Protein 5YWJ (pdb70)

Radius of gyration: 14.64 Å; Cα contacts (8 Å, |Δi|>4): 111; chains: 1; bounding box: 34×24×47 Å

Organism: Staphylococcus aureus (strain NCTC 8325 / PS 47) (NCBI:txid93061)

B-factor: mean 51.59, std 14.11, range [24.92, 104.72]

InterPro domains:
  IPR010166 Transcriptional regulator SarA/Rot domain [TIGR01889] (8-118)
  IPR036388 Winged helix-like DNA-binding do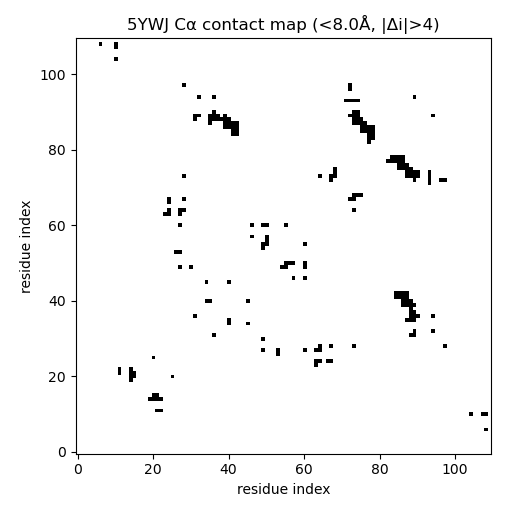main superfamily [G3DSA:1.10.10.10] (1-119)
  IPR036390 Winged helix DNA-binding domain superfamily [SSF46785] (3-117)
  IPR055166 Transcriptional regulator SarA/SarZ/Rot-like, helix-turn-helix domain [PF22381] (19-109)

Nearest PDB structures (foldseek):
  5ywj-assembly1_A  TM=1.009E+00  e=8.174E-19  Staphylococcus aureus subsp. aureus NCTC 8325
  5hs5-assembly1_B  TM=9.740E-01  e=1.804E-16  Staphylococcus aureus subsp. aureus USA300
  8xzu-assembly1_A  TM=6.936E-01  e=3.305E-03  Escherichia coli O127:H6 str. E2348/69
  3bpx-assembly1_A  TM=6.991E-01  e=3.998E-03  unclassified
  5yhy-assembly1_A  TM=7.107E-01  e=6.644E-03  Lactococcus lactis subsp. lactis Il1403

Foldseek 3Di:
DVVVVVLQVVLQVVCCVVQVAGVLLLVLLVLLCVPAAPHWAKPVVSLVVCCVVVVDDSVVSVVSQVVCCVSVLKHKDADPVDRPIIIIHADPVNVVVNVVVVVVSVVSRD

Secondary structure (DSSP, 8-state):
-HHHHHHHHHHHHHHHHHHS--HHHHHHHHHHHHHSSSS-EEHHHHHHHHHHHHT--HHHHHHHHHHHHHTTSSEEEE-SS-TT-EEEE--HHHHHHHHHHHHHHHHHH-

Structure (mmCIF, N/CA/C/O backbone):
data_5YWJ
#
_entry.id   5YWJ
#
_cell.length_a   33.392
_cell.length_b   33.392
_cell.length_c   230.930
_cell.angle_alpha   90.00
_cell.angle_beta   90.00
_cell.angle_gamma   90.00
#
_symmetry.space_group_name_H-M   'P 41 21 2'
#
loop_
_entity.id
_entity.type
_entity.pdbx_description
1 polymer 'HTH-type transcriptional regulator SarX'
2 water water
#
loop_
_atom_site.group_PDB
_atom_site.id
_atom_site.type_symbol
_atom_site.label_atom_id
_atom_site.label_alt_id
_atom_site.label_comp_id
_atom_site.label_asym_id
_atom_site.label_entity_id
_atom_site.label_seq_id
_atom_site.pdbx_PDB_ins_code
_atom_site.Cartn_x
_atom_site.Cartn_y
_atom_site.Cartn_z
_atom_site.occupancy
_atom_site.B_iso_or_equiv
_atom_site.auth_seq_id
_atom_site.auth_comp_id
_atom_site.auth_asym_id
_atom_site.auth_atom_id
_atom_site.pdbx_PDB_model_num
ATOM 1 N N . LEU A 1 15 ? 21.880 21.742 -7.303 1.00 81.02 9 LEU A N 1
ATOM 2 C CA . LEU A 1 15 ? 20.433 21.560 -7.325 1.00 84.68 9 LEU A CA 1
ATOM 3 C C . LEU A 1 15 ? 20.089 20.081 -7.404 1.00 85.37 9 LEU A C 1
ATOM 4 O O . LEU A 1 15 ? 19.625 19.487 -6.429 1.00 86.08 9 LEU A O 1
ATOM 6 N N . LEU A 1 16 ? 20.323 19.489 -8.572 1.00 84.63 10 LEU A N 1
ATOM 7 C CA . LEU A 1 16 ? 20.147 18.055 -8.757 1.00 72.11 10 LEU A CA 1
ATOM 8 C C . LEU A 1 16 ? 21.088 17.332 -7.804 1.00 78.29 10 LEU A C 1
ATOM 9 O O . LEU A 1 16 ? 20.816 16.211 -7.369 1.00 84.67 10 LEU A O 1
ATOM 11 N N . GLY A 1 17 ? 22.192 17.996 -7.472 1.00 61.42 11 GLY A N 1
ATOM 12 C CA . GLY A 1 17 ? 23.175 17.452 -6.560 1.00 50.29 11 GLY A CA 1
ATOM 13 C C . GLY A 1 17 ? 22.634 17.092 -5.200 1.00 57.70 1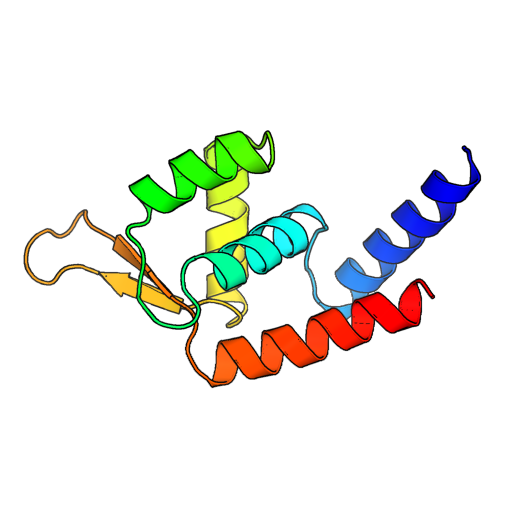1 GLY A C 1
ATOM 14 O O . GLY A 1 17 ? 22.956 16.028 -4.662 1.00 58.02 11 GLY A O 1
ATOM 15 N N . PHE A 1 18 ? 21.820 17.975 -4.632 1.00 61.04 12 PHE A N 1
ATOM 16 C CA . PHE A 1 18 ? 21.210 17.685 -3.346 1.00 50.19 12 PHE A CA 1
ATOM 17 C C . PHE A 1 18 ? 20.314 16.460 -3.483 1.00 56.29 12 PHE A C 1
ATOM 18 O O . PHE A 1 18 ? 20.348 15.557 -2.645 1.00 62.92 12 PHE A O 1
ATOM 20 N N . TYR A 1 19 ? 19.518 16.442 -4.548 1.00 55.54 13 TYR A N 1
ATOM 21 C CA . TYR A 1 19 ? 18.586 15.349 -4.825 1.00 49.14 13 TYR A CA 1
ATOM 22 C C . TYR A 1 19 ? 19.262 13.984 -4.757 1.00 45.94 13 TYR A C 1
ATOM 23 O O . TYR A 1 19 ? 18.767 13.076 -4.095 1.00 46.33 13 TYR A O 1
ATOM 32 N N . LYS A 1 20 ? 20.399 13.847 -5.431 1.00 45.33 14 LYS A N 1
ATOM 33 C CA . LYS A 1 20 ? 21.125 12.581 -5.420 1.00 53.74 14 LYS A CA 1
ATOM 34 C C . LYS A 1 20 ? 21.568 12.163 -4.026 1.00 53.65 14 LYS A C 1
ATOM 35 O O . LYS A 1 20 ? 21.308 11.039 -3.612 1.00 47.96 14 LYS A O 1
ATOM 41 N N . GLN A 1 21 ? 22.229 13.061 -3.302 1.00 60.18 15 GLN A N 1
ATOM 42 C CA . GLN A 1 21 ? 22.704 12.731 -1.962 1.00 53.88 15 GLN A CA 1
ATOM 43 C C . GLN A 1 21 ? 21.521 12.445 -1.059 1.00 47.76 15 GLN A C 1
ATOM 44 O O . GLN A 1 21 ? 21.580 11.557 -0.212 1.00 54.48 15 GLN A O 1
ATOM 46 N N . TYR A 1 22 ? 20.427 13.174 -1.265 1.00 48.10 16 TYR A N 1
ATOM 47 C CA . TYR A 1 22 ? 19.246 13.012 -0.421 1.00 36.97 16 TYR A CA 1
ATOM 48 C C . TYR A 1 22 ? 18.608 11.638 -0.634 1.00 51.43 16 TYR A C 1
ATOM 49 O O . TYR A 1 22 ? 18.340 10.919 0.331 1.00 51.37 16 TYR A O 1
ATOM 58 N N . LYS A 1 23 ? 18.352 11.299 -1.898 1.00 45.88 17 LYS A N 1
ATOM 59 C CA . LYS A 1 23 ? 17.810 9.992 -2.265 1.00 37.59 17 LYS A CA 1
ATOM 60 C C . LYS A 1 23 ? 18.736 8.933 -1.714 1.00 32.93 17 LYS A C 1
ATOM 61 O O . LYS A 1 23 ? 18.293 7.918 -1.203 1.00 33.99 17 LYS A O 1
ATOM 63 N N . ALA A 1 24 ? 20.035 9.177 -1.844 1.00 40.33 18 ALA A N 1
ATOM 64 C CA . ALA A 1 24 ? 21.040 8.217 -1.419 1.00 46.14 18 ALA A CA 1
ATOM 65 C C . ALA A 1 24 ? 21.014 8.008 0.094 1.00 47.16 18 ALA A C 1
ATOM 66 O O . ALA A 1 24 ? 21.057 6.878 0.575 1.00 45.80 18 ALA A O 1
ATOM 68 N N . LEU A 1 25 ? 20.945 9.099 0.848 1.00 45.71 19 LEU A N 1
ATOM 69 C CA . LEU A 1 25 ? 20.927 8.983 2.294 1.00 41.08 19 LEU A CA 1
ATOM 70 C C . LEU A 1 25 ? 19.670 8.245 2.723 1.00 38.41 19 LEU A C 1
ATOM 71 O O . LEU A 1 25 ? 19.718 7.327 3.547 1.00 44.86 19 LEU A O 1
ATOM 76 N N . SER A 1 26 ? 18.547 8.640 2.127 1.00 37.80 20 SER A N 1
ATOM 77 C CA . SER A 1 26 ? 17.253 8.031 2.397 1.00 41.94 20 SER A CA 1
ATOM 78 C C . SER A 1 26 ? 17.249 6.504 2.168 1.00 46.86 20 SER A C 1
ATOM 79 O O . SER A 1 26 ? 16.804 5.731 3.021 1.00 41.72 20 SER A O 1
ATOM 82 N N . GLU A 1 27 ? 17.766 6.064 1.026 1.00 39.67 21 GLU A N 1
ATOM 83 C CA . GLU A 1 27 ? 17.822 4.628 0.751 1.00 41.84 21 GLU A CA 1
ATOM 84 C C . GLU A 1 27 ? 18.715 3.908 1.771 1.00 42.62 21 GLU A C 1
ATOM 85 O O . GLU A 1 27 ? 18.344 2.868 2.313 1.00 44.09 21 GLU A O 1
ATOM 87 N N . TYR A 1 28 ? 19.881 4.488 2.045 1.00 37.40 22 TYR A N 1
ATOM 88 C CA . TYR A 1 28 ? 20.865 3.893 2.954 1.00 45.56 22 TYR A CA 1
ATOM 89 C C . TYR A 1 28 ? 20.307 3.686 4.350 1.00 44.87 22 TYR A C 1
ATOM 90 O O . TYR A 1 28 ? 20.429 2.609 4.946 1.00 43.83 22 TYR A O 1
ATOM 99 N N . ILE A 1 29 ? 19.703 4.735 4.879 1.00 36.77 23 ILE A N 1
ATOM 100 C CA . ILE A 1 29 ? 19.221 4.687 6.237 1.00 40.52 23 ILE A CA 1
ATOM 101 C C . ILE A 1 29 ? 18.053 3.727 6.338 1.00 42.75 23 ILE A C 1
ATOM 102 O O . ILE A 1 29 ? 17.969 2.948 7.283 1.00 42.97 23 ILE A O 1
ATOM 107 N N . ASP A 1 30 ? 17.163 3.782 5.352 1.00 42.21 24 ASP A N 1
ATOM 108 C CA . ASP A 1 30 ? 16.047 2.8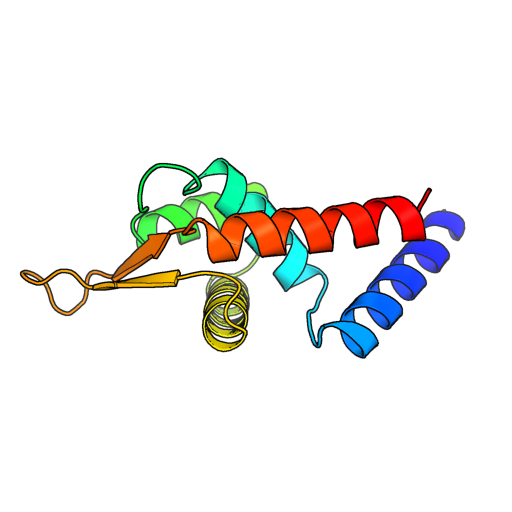47 5.270 1.00 45.18 24 ASP A CA 1
ATOM 109 C C . ASP A 1 30 ? 16.492 1.373 5.256 1.00 53.91 24 ASP A C 1
ATOM 110 O O . ASP A 1 30 ? 16.016 0.570 6.059 1.00 54.88 24 ASP A O 1
ATOM 115 N N . LYS A 1 31 ? 17.391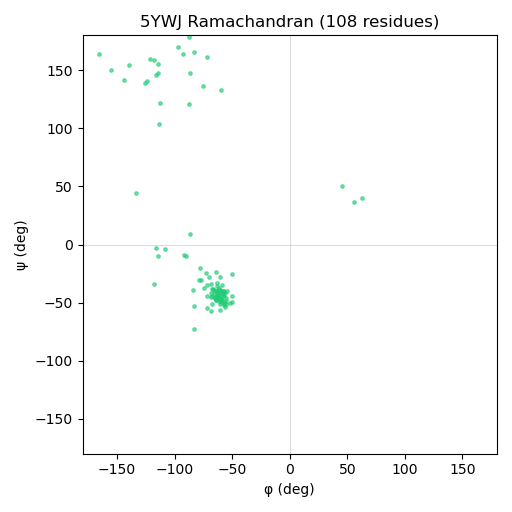 1.023 4.338 1.00 47.98 25 LYS A N 1
ATOM 116 C CA . LYS A 1 31 ? 17.875 -0.351 4.230 1.00 48.66 25 LYS A CA 1
ATOM 117 C C . LYS A 1 31 ? 18.596 -0.788 5.497 1.00 52.80 25 LYS A C 1
ATOM 118 O O . LYS A 1 31 ? 18.436 -1.916 5.944 1.00 53.97 25 LYS A O 1
ATOM 120 N N . LYS A 1 32 ? 19.375 0.107 6.093 1.00 53.84 26 LYS A N 1
ATOM 121 C CA . LYS A 1 32 ? 20.169 -0.266 7.266 1.00 53.39 26 LYS A CA 1
ATOM 122 C C . LYS A 1 32 ? 19.405 -0.199 8.602 1.00 54.20 26 LYS A C 1
ATOM 123 O O . LYS A 1 32 ? 19.576 -1.056 9.472 1.00 49.20 26 LYS A O 1
ATOM 129 N N . TYR A 1 33 ? 18.558 0.815 8.761 1.00 45.65 27 TYR A N 1
ATOM 130 C CA . TYR A 1 33 ? 17.909 1.068 10.045 1.00 38.98 27 TYR A CA 1
ATOM 131 C C . TYR A 1 33 ? 16.382 0.891 10.044 1.00 42.61 27 TYR A C 1
ATOM 132 O O . TYR A 1 33 ? 15.758 0.896 11.106 1.00 49.65 27 TYR A O 1
ATOM 141 N N . LYS A 1 34 ? 15.789 0.737 8.863 1.00 36.61 28 LYS A N 1
ATOM 142 C CA . LYS A 1 34 ? 14.331 0.790 8.721 1.00 35.16 28 LYS A CA 1
ATOM 143 C C . LYS A 1 34 ? 13.800 2.112 9.294 1.00 40.13 28 LYS A C 1
ATOM 144 O O . LYS A 1 34 ? 12.736 2.156 9.901 1.00 41.04 28 LYS A O 1
ATOM 146 N N . LEU A 1 35 ? 14.565 3.182 9.098 1.00 36.38 29 LEU A N 1
ATOM 147 C CA . LEU A 1 35 ? 14.172 4.522 9.519 1.00 40.65 29 LEU A CA 1
ATOM 148 C C . LEU A 1 35 ? 14.011 5.407 8.299 1.00 44.34 29 LEU A C 1
ATOM 149 O O . LEU A 1 35 ? 14.739 5.257 7.321 1.00 39.96 29 LEU A O 1
ATOM 154 N N . SER A 1 36 ? 13.062 6.333 8.363 1.00 45.18 30 SER A N 1
ATOM 155 C CA . SER A 1 36 ? 12.863 7.311 7.304 1.00 41.77 30 SER A CA 1
ATOM 156 C C . SER A 1 36 ? 13.569 8.580 7.720 1.00 41.86 30 SER A C 1
ATOM 157 O O . SER A 1 36 ? 14.001 8.710 8.867 1.00 31.04 30 SER A O 1
ATOM 160 N N . LEU A 1 37 ? 13.681 9.527 6.794 1.00 34.40 31 LEU A N 1
ATOM 161 C CA . LEU A 1 37 ? 14.342 10.769 7.107 1.00 39.98 31 LEU A CA 1
ATOM 162 C C . LEU A 1 37 ? 13.502 11.599 8.072 1.00 31.18 31 LEU A C 1
ATOM 163 O O . LEU A 1 37 ? 14.045 12.376 8.847 1.00 37.18 31 LEU A O 1
ATOM 168 N N . ASN A 1 38 ? 12.186 11.432 8.039 1.00 33.13 32 ASN A N 1
ATOM 169 C CA . ASN A 1 38 ? 11.363 12.046 9.073 1.00 38.90 32 ASN A CA 1
ATOM 170 C C . ASN A 1 38 ? 11.779 11.530 10.451 1.00 38.11 32 ASN A C 1
ATOM 171 O O . ASN A 1 38 ? 11.952 12.307 11.390 1.00 36.16 32 ASN A O 1
ATOM 176 N N . ASP A 1 39 ? 11.942 10.216 10.563 1.00 32.40 33 ASP A N 1
ATOM 177 C CA . ASP A 1 39 ? 12.364 9.621 11.821 1.00 31.11 33 ASP A CA 1
ATOM 178 C C . ASP A 1 39 ? 13.655 10.230 12.311 1.00 31.14 33 ASP A C 1
ATOM 179 O O . ASP A 1 39 ? 13.772 10.579 13.482 1.00 34.06 33 ASP A O 1
ATOM 184 N N . LEU A 1 40 ? 14.636 10.366 11.415 1.00 28.49 34 LEU A N 1
ATOM 185 C CA . LEU A 1 40 ? 15.911 10.932 11.800 1.00 29.44 34 LEU A CA 1
ATOM 186 C C . LEU A 1 40 ? 15.739 12.354 12.302 1.00 34.34 34 LEU A C 1
ATOM 187 O O . LEU A 1 40 ? 16.411 12.787 13.233 1.00 33.71 34 LEU A O 1
ATOM 192 N N . ALA A 1 41 ? 14.861 13.103 11.654 1.00 34.29 35 ALA A N 1
ATOM 193 C CA . ALA A 1 41 ? 14.752 14.526 11.967 1.00 38.52 35 ALA A CA 1
ATOM 194 C C . ALA A 1 41 ? 14.099 14.676 13.3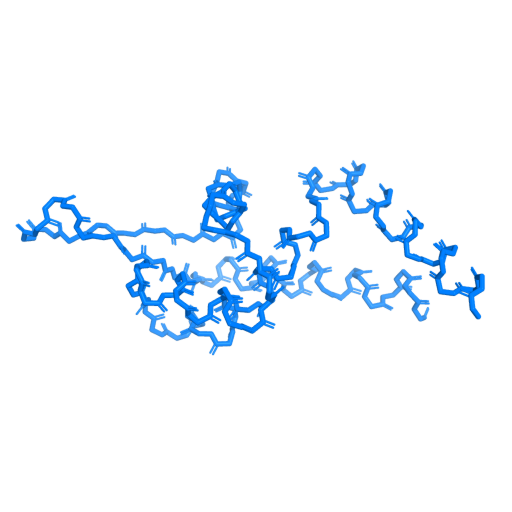31 1.00 29.95 35 ALA A C 1
ATOM 195 O O . ALA A 1 41 ? 14.526 15.486 14.158 1.00 34.38 35 ALA A O 1
ATOM 197 N N . VAL A 1 42 ? 13.045 13.894 13.548 1.00 30.34 36 VAL A N 1
ATOM 198 C CA . VAL A 1 42 ? 12.423 13.811 14.860 1.00 29.44 36 VAL A CA 1
ATOM 199 C C . VAL A 1 42 ? 13.443 13.383 15.928 1.00 34.86 36 VAL A C 1
ATOM 200 O O . VAL A 1 42 ? 13.531 13.990 16.990 1.00 35.55 36 VAL A O 1
ATOM 204 N N . LEU A 1 43 ? 14.189 12.316 15.662 1.00 31.85 37 LEU A N 1
ATOM 205 C CA . LEU A 1 43 ? 15.165 11.833 16.640 1.00 33.03 37 LEU A CA 1
ATOM 206 C C . LEU A 1 43 ? 16.198 12.915 16.952 1.00 36.27 37 LEU A C 1
ATOM 207 O O . LEU A 1 43 ? 16.481 13.189 18.112 1.00 40.30 37 LEU A O 1
ATOM 212 N N . ASP A 1 44 ? 16.741 13.560 15.920 1.00 34.31 38 ASP A N 1
ATOM 213 C CA . ASP A 1 44 ? 17.629 14.704 16.147 1.00 40.59 38 ASP A CA 1
ATOM 214 C C . ASP A 1 44 ? 17.024 15.727 17.094 1.00 43.47 38 ASP A C 1
ATOM 215 O O . ASP A 1 44 ? 17.690 16.244 18.009 1.00 40.84 38 ASP A O 1
ATOM 220 N N . LEU A 1 45 ? 15.751 16.019 16.877 1.00 37.32 39 LEU A N 1
ATOM 221 C CA . LEU A 1 45 ? 15.079 16.993 17.720 1.00 50.40 39 LEU A CA 1
ATOM 222 C C . LEU A 1 45 ? 14.913 16.507 19.166 1.00 49.94 39 LEU A C 1
ATOM 223 O O . LEU A 1 45 ? 15.054 17.298 20.099 1.00 45.67 39 LEU A O 1
ATOM 228 N N . THR A 1 46 ? 14.629 15.219 19.365 1.00 42.91 40 THR A N 1
ATOM 229 C CA . THR A 1 46 ? 14.472 14.708 20.731 1.00 34.27 40 THR A CA 1
ATOM 230 C C . THR A 1 46 ? 15.736 14.945 21.537 1.00 35.70 40 THR A C 1
ATOM 231 O O . THR A 1 46 ? 15.677 15.207 22.732 1.00 46.15 40 THR A O 1
ATOM 235 N N . MET A 1 47 ? 16.883 14.858 20.876 1.00 35.77 41 MET A N 1
ATOM 236 C CA . MET A 1 47 ? 18.163 15.067 21.534 1.00 38.62 41 MET A CA 1
ATOM 237 C C . MET A 1 47 ? 18.323 16.493 22.065 1.00 49.20 41 MET A C 1
ATOM 238 O O . MET A 1 47 ? 19.086 16.737 22.992 1.00 55.73 41 MET A O 1
ATOM 243 N N . LYS A 1 48 ? 17.595 17.436 21.484 1.00 40.97 42 LYS A N 1
ATOM 244 C CA . LYS A 1 48 ? 17.690 18.821 21.928 1.00 43.33 42 LYS A CA 1
ATOM 245 C C . LYS A 1 48 ? 16.682 19.094 23.011 1.00 46.41 42 LYS A C 1
ATOM 246 O O . LYS A 1 48 ? 16.733 20.122 23.678 1.00 50.80 42 LYS A O 1
ATOM 252 N N . HIS A 1 49 ? 15.775 18.153 23.220 1.00 42.96 43 HIS A N 1
ATOM 253 C CA . HIS A 1 49 ? 14.726 18.386 24.196 1.00 49.29 43 HIS A CA 1
ATOM 254 C C . HIS A 1 49 ? 14.722 17.431 25.371 1.00 51.84 43 HIS A C 1
ATOM 255 O O . HIS A 1 49 ? 14.391 17.825 26.475 1.00 52.07 43 HIS A O 1
ATOM 262 N N . CYS A 1 50 ? 15.092 16.177 25.146 1.00 52.02 44 CYS A N 1
ATOM 263 C CA . CYS A 1 50 ? 15.042 15.214 26.236 1.00 56.75 44 CYS A CA 1
ATOM 264 C C . CYS A 1 50 ? 16.281 14.332 26.381 1.00 62.70 44 CYS A C 1
ATOM 265 O O . CYS A 1 50 ? 16.175 13.126 26.602 1.00 65.07 44 CYS A O 1
ATOM 268 N N . LYS A 1 51 ? 17.454 14.948 26.275 1.00 61.48 45 LYS A N 1
ATOM 269 C CA . LYS A 1 51 ? 18.701 14.262 26.586 1.00 59.39 45 LYS A CA 1
ATOM 270 C C . LYS A 1 51 ? 18.787 14.074 28.097 1.00 70.97 45 LYS A C 1
ATOM 271 O O . LYS A 1 51 ? 18.942 12.959 28.593 1.00 82.06 45 LYS A O 1
ATOM 273 N N . ASP A 1 52 ? 18.666 15.177 28.824 1.00 79.01 46 ASP A N 1
ATOM 274 C CA . ASP A 1 52 ? 18.713 15.147 30.274 1.00 87.17 46 ASP A CA 1
ATOM 275 C C . ASP A 1 52 ? 17.341 14.789 30.853 1.00 94.62 46 ASP A C 1
ATOM 276 O O . ASP A 1 52 ? 17.135 13.678 31.349 1.00 102.43 46 ASP A O 1
ATOM 278 N N . GLU A 1 53 ? 16.405 15.730 30.772 1.00 86.42 47 GLU A N 1
ATOM 279 C CA . GLU A 1 53 ? 15.074 15.556 31.348 1.00 73.35 47 GLU A CA 1
ATOM 280 C C . GLU A 1 53 ? 14.135 14.786 30.417 1.00 62.00 47 GLU A C 1
ATOM 281 O O . GLU A 1 53 ? 14.429 14.608 29.237 1.00 54.89 47 GLU A O 1
ATOM 283 N N . LYS A 1 54 ? 13.016 14.318 30.965 1.00 55.87 48 LYS A N 1
ATOM 284 C CA . LYS A 1 54 ? 11.929 13.756 30.176 1.00 55.75 48 LYS A CA 1
ATOM 285 C C . LYS A 1 54 ? 11.014 14.894 29.733 1.00 60.83 48 LYS A C 1
ATOM 286 O O . LYS A 1 54 ? 10.872 15.885 30.448 1.00 57.37 48 LYS A O 1
ATOM 292 N N . VAL A 1 55 ? 10.398 14.777 28.561 1.00 55.68 49 VAL A N 1
ATOM 293 C CA . VAL A 1 55 ? 9.500 15.845 28.105 1.00 53.88 49 VAL A CA 1
ATOM 294 C C . VAL A 1 55 ? 8.100 15.322 27.802 1.00 54.18 49 VAL A C 1
ATOM 295 O O . VAL A 1 55 ? 7.937 14.226 27.261 1.00 45.24 49 VAL A O 1
ATOM 299 N N . LEU A 1 56 ? 7.090 16.103 28.171 1.00 46.29 50 LEU A N 1
ATOM 300 C CA . LEU A 1 56 ? 5.706 15.747 27.901 1.00 50.73 50 LEU A CA 1
ATOM 301 C C . LEU A 1 56 ? 5.462 15.604 26.406 1.00 59.89 50 LEU A C 1
ATOM 302 O O .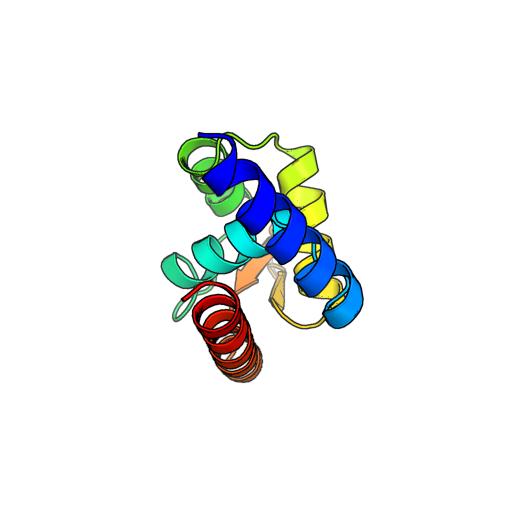 LEU A 1 56 ? 5.866 16.466 25.623 1.00 54.28 50 LEU A O 1
ATOM 307 N N . MET A 1 57 ? 4.795 14.515 26.023 1.00 46.57 51 MET A N 1
ATOM 308 C CA . MET A 1 57 ? 4.488 14.227 24.619 1.00 51.54 51 MET A CA 1
ATOM 309 C C . MET A 1 57 ? 3.803 15.392 23.907 1.00 55.04 51 MET A C 1
ATOM 310 O O . MET A 1 57 ? 4.220 15.799 22.824 1.00 50.83 51 MET A O 1
ATOM 315 N N . GLN A 1 58 ? 2.750 15.918 24.518 1.00 55.40 52 GLN A N 1
ATOM 316 C CA . GLN A 1 58 ? 1.996 17.030 23.940 1.00 64.82 52 GLN A CA 1
ATOM 317 C C . GLN A 1 58 ? 2.894 18.233 23.671 1.00 62.47 52 GLN A C 1
ATOM 318 O O . GLN A 1 58 ? 2.772 18.901 22.645 1.00 67.23 52 GLN A O 1
ATOM 320 N N . SER A 1 59 ? 3.805 18.492 24.598 1.00 66.28 53 SER A N 1
ATOM 321 C CA . SER A 1 59 ? 4.712 19.626 24.500 1.00 63.36 53 SER A CA 1
ATOM 322 C C . SER A 1 59 ? 5.765 19.424 23.415 1.00 57.72 53 SER A C 1
ATOM 323 O O . SER A 1 59 ? 6.182 20.372 22.755 1.00 46.81 53 SER A O 1
ATOM 326 N N . PHE A 1 60 ? 6.211 18.190 23.231 1.00 45.97 54 PHE A N 1
ATOM 327 C CA . PHE A 1 60 ? 7.203 17.943 22.203 1.00 50.39 54 PHE A CA 1
ATOM 328 C C . PHE A 1 60 ? 6.539 18.010 20.839 1.00 54.50 54 PHE A C 1
ATOM 329 O O . PHE A 1 60 ? 7.126 18.502 19.871 1.00 45.07 54 PHE A O 1
ATOM 337 N N . LEU A 1 61 ? 5.309 17.509 20.774 1.00 44.22 55 LEU A N 1
ATOM 338 C CA . LEU A 1 61 ? 4.553 17.513 19.534 1.00 48.41 55 LEU A CA 1
ATOM 339 C C . LEU A 1 61 ? 4.397 18.935 19.025 1.00 54.26 55 LEU A C 1
ATOM 340 O O . LEU A 1 61 ? 4.573 19.212 17.832 1.00 55.87 55 LEU A O 1
ATOM 345 N N . LYS A 1 62 ? 4.083 19.842 19.942 1.00 56.98 56 LYS A N 1
ATOM 346 C CA . LYS A 1 62 ? 3.898 21.238 19.570 1.00 59.43 56 LYS A CA 1
ATOM 347 C C . LYS A 1 62 ? 5.189 21.757 18.969 1.00 60.13 56 LYS A C 1
ATOM 348 O O . LYS A 1 62 ? 5.214 22.218 17.824 1.00 67.25 56 LYS A O 1
ATOM 350 N N . THR A 1 63 ? 6.270 21.647 19.729 1.00 60.85 57 THR A N 1
ATOM 351 C CA . THR A 1 63 ? 7.527 22.201 19.278 1.00 65.89 57 THR A CA 1
ATOM 352 C C . THR A 1 63 ? 8.011 21.521 18.005 1.00 53.84 57 THR A C 1
ATOM 353 O O . THR A 1 63 ? 8.492 22.195 17.104 1.00 48.90 57 THR A O 1
ATOM 357 N N . ALA A 1 64 ? 7.852 20.201 17.903 1.00 43.18 58 ALA A N 1
ATOM 358 C CA . ALA A 1 64 ? 8.274 19.496 16.702 1.00 44.04 58 ALA A CA 1
ATOM 359 C C . ALA A 1 64 ? 7.522 19.960 15.461 1.00 50.34 58 ALA A C 1
ATOM 360 O O . ALA A 1 64 ? 8.122 20.115 14.396 1.00 42.92 58 ALA A O 1
ATOM 362 N N . MET A 1 65 ? 6.213 20.162 15.592 1.00 60.68 59 MET A N 1
ATOM 363 C CA . MET A 1 65 ? 5.411 20.634 14.461 1.00 57.97 59 MET A CA 1
ATOM 364 C C . MET A 1 65 ? 5.962 21.946 13.932 1.00 56.48 59 MET A C 1
ATOM 365 O O . MET A 1 65 ? 6.223 22.075 12.741 1.00 60.38 59 MET A O 1
ATOM 370 N N . ASP A 1 66 ? 6.162 22.902 14.833 1.00 55.33 60 ASP A N 1
ATOM 371 C CA . ASP A 1 66 ? 6.726 24.197 14.476 1.00 56.37 60 ASP A CA 1
ATOM 372 C C . ASP A 1 66 ? 8.125 24.075 13.869 1.00 61.94 60 ASP A C 1
ATOM 373 O O . ASP A 1 66 ? 8.403 24.659 12.826 1.00 58.65 60 ASP A O 1
ATOM 375 N N . GLU A 1 67 ? 9.005 23.307 14.501 1.00 53.50 61 GLU A N 1
ATOM 376 C CA . GLU A 1 67 ? 10.395 23.280 14.049 1.00 51.34 61 GLU A CA 1
ATOM 377 C C . GLU A 1 67 ? 10.579 22.446 12.792 1.00 54.31 61 GLU A C 1
ATOM 378 O O . GLU A 1 67 ? 11.456 22.736 11.989 1.00 57.07 61 GLU A O 1
ATOM 380 N N . LEU A 1 68 ? 9.759 21.415 12.618 1.00 41.96 62 LEU A N 1
ATOM 381 C CA . LEU A 1 68 ? 9.971 20.467 11.521 1.00 36.10 62 LEU A CA 1
ATOM 382 C C . LEU A 1 68 ? 8.944 20.600 10.411 1.00 44.72 62 LEU A C 1
ATOM 383 O O . LEU A 1 68 ? 9.050 19.918 9.393 1.00 42.92 62 LEU A O 1
ATOM 388 N N . ASP A 1 69 ? 7.967 21.485 10.606 1.00 50.08 63 ASP A N 1
ATOM 389 C CA . ASP A 1 69 ? 6.808 21.602 9.714 1.00 47.36 63 ASP A CA 1
ATOM 390 C C . ASP A 1 69 ? 6.246 20.222 9.371 1.00 57.14 63 ASP A C 1
ATOM 391 O O . ASP A 1 69 ? 6.054 19.899 8.200 1.00 55.97 63 ASP A O 1
ATOM 393 N N . LEU A 1 70 ? 6.015 19.405 10.397 1.00 51.93 64 LEU A N 1
ATOM 394 C CA . LEU A 1 70 ? 5.440 18.067 10.223 1.00 52.81 64 LEU A CA 1
ATOM 395 C C . LEU A 1 70 ? 4.061 17.979 10.867 1.00 54.09 64 LEU A C 1
ATOM 396 O O . LEU A 1 70 ? 3.821 18.608 11.902 1.00 49.50 64 LEU A O 1
ATOM 401 N N . SER A 1 71 ? 3.166 17.178 10.287 1.00 61.50 65 SER A N 1
ATOM 402 C CA . SER A 1 71 ? 1.808 17.031 10.832 1.00 67.93 65 SER A CA 1
ATOM 403 C C . SER A 1 71 ? 1.771 16.223 12.139 1.00 65.58 65 SER A C 1
ATOM 404 O O . SER A 1 71 ? 2.714 15.491 12.459 1.00 54.80 65 SER A O 1
ATOM 407 N N . ARG A 1 72 ? 0.680 16.358 12.891 1.00 53.63 66 ARG A N 1
ATOM 408 C CA . ARG A 1 72 ? 0.576 15.696 14.185 1.00 51.15 66 ARG A CA 1
ATOM 409 C C . ARG A 1 72 ? 0.704 14.187 14.055 1.00 54.92 66 ARG A C 1
ATOM 410 O O . ARG A 1 72 ? 1.470 13.578 14.789 1.00 51.49 66 ARG A O 1
ATOM 412 N N . THR A 1 73 ? -0.016 13.584 13.112 1.00 66.46 67 THR A N 1
ATOM 413 C CA . THR A 1 73 ? 0.045 12.130 12.934 1.00 68.71 67 THR A CA 1
ATOM 414 C C . THR A 1 73 ? 1.385 11.643 12.400 1.00 65.68 67 THR A C 1
ATOM 415 O O . THR A 1 73 ? 1.837 10.551 12.743 1.00 58.71 67 THR A O 1
ATOM 419 N N . LYS A 1 74 ? 2.023 12.438 11.550 1.00 65.83 68 LYS A N 1
ATOM 420 C CA . LYS A 1 74 ? 3.313 12.027 11.022 1.00 58.48 68 LYS A CA 1
ATOM 421 C C . LYS A 1 74 ? 4.333 11.972 12.152 1.00 50.94 68 LYS A C 1
ATOM 422 O O . LYS A 1 74 ? 5.173 11.073 12.206 1.00 55.97 68 LYS A O 1
ATOM 428 N N . LEU A 1 75 ? 4.237 12.936 13.058 1.00 43.89 69 LEU A N 1
ATOM 429 C CA . LEU A 1 75 ? 5.118 12.997 14.208 1.00 43.65 69 LEU A CA 1
ATOM 430 C C . LEU A 1 75 ? 4.862 11.799 15.103 1.00 44.11 69 LEU A C 1
ATOM 431 O O . LEU A 1 75 ? 5.799 11.143 15.543 1.00 40.64 69 LEU A O 1
ATOM 436 N N . LEU A 1 76 ? 3.587 11.515 15.362 1.00 41.86 70 LEU A N 1
ATOM 437 C CA . LEU A 1 76 ? 3.206 10.364 16.184 1.00 48.56 70 LEU A CA 1
ATOM 438 C C . LEU A 1 76 ? 3.736 9.070 15.606 1.00 52.81 70 LEU A C 1
ATOM 439 O O . LEU A 1 76 ? 4.211 8.195 16.340 1.00 46.82 70 LEU A O 1
ATOM 444 N N . VAL A 1 77 ? 3.637 8.943 14.287 1.00 44.28 71 VAL A N 1
ATOM 445 C CA . VAL A 1 77 ? 4.105 7.736 13.635 1.00 44.61 71 VAL A CA 1
ATOM 446 C C . VAL A 1 77 ? 5.596 7.617 13.866 1.00 39.39 71 VAL A C 1
ATOM 447 O O . VAL A 1 77 ? 6.098 6.547 14.183 1.00 41.97 71 VAL A O 1
ATOM 451 N N . SER A 1 78 ? 6.299 8.728 13.703 1.00 36.47 72 SER A N 1
ATOM 452 C CA . SER A 1 78 ? 7.752 8.731 13.884 1.00 37.56 72 SER A CA 1
ATOM 453 C C . SER A 1 78 ? 8.169 8.403 15.317 1.00 37.04 72 SER A C 1
ATOM 454 O O . SER A 1 78 ? 9.070 7.597 15.529 1.00 35.97 72 SER A O 1
ATOM 457 N N . ILE A 1 79 ? 7.533 9.051 16.296 1.00 37.85 73 ILE A N 1
ATOM 458 C CA . ILE A 1 79 ? 7.878 8.842 17.704 1.00 29.58 73 ILE A CA 1
ATOM 459 C C . ILE A 1 79 ? 7.638 7.386 18.091 1.00 28.05 73 ILE A C 1
ATOM 460 O O . ILE A 1 79 ? 8.455 6.766 18.773 1.00 32.09 73 ILE A O 1
ATOM 465 N N . ARG A 1 80 ? 6.515 6.849 17.639 1.00 35.74 74 ARG A N 1
ATOM 466 C CA . ARG A 1 80 ? 6.159 5.475 17.950 1.00 40.05 74 ARG A CA 1
ATOM 467 C C . ARG A 1 80 ? 7.148 4.505 17.333 1.00 40.01 74 ARG A C 1
ATOM 468 O O . ARG A 1 80 ? 7.516 3.505 17.955 1.00 38.59 74 ARG A O 1
ATOM 476 N N . AR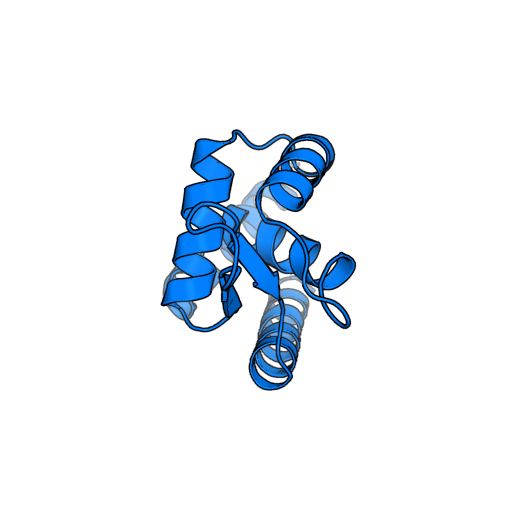G A 1 81 ? 7.581 4.799 16.109 1.00 33.23 75 ARG A N 1
ATOM 477 C CA . ARG A 1 81 ? 8.557 3.932 15.440 1.00 40.79 75 ARG A CA 1
ATOM 478 C C . ARG A 1 81 ? 9.915 3.999 16.155 1.00 32.58 75 ARG A C 1
ATOM 479 O O . ARG A 1 81 ? 10.555 2.982 16.379 1.00 36.98 75 ARG A O 1
ATOM 481 N N . LEU A 1 82 ? 10.354 5.200 16.510 1.00 29.33 76 LEU A N 1
ATOM 482 C CA . LEU A 1 82 ? 11.613 5.336 17.252 1.00 33.04 76 LEU A CA 1
ATOM 483 C C . LEU A 1 82 ? 11.576 4.570 18.575 1.00 32.66 76 LEU A C 1
ATOM 484 O O . LEU A 1 82 ? 12.549 3.909 18.957 1.00 34.46 76 LEU A O 1
ATOM 489 N N . ILE A 1 83 ? 10.436 4.645 19.262 1.00 32.73 77 ILE A N 1
ATOM 490 C CA . ILE A 1 83 ? 10.242 3.904 20.504 1.00 31.57 77 ILE A CA 1
ATOM 491 C C . ILE A 1 83 ? 10.274 2.383 20.244 1.00 35.61 77 ILE A C 1
ATOM 492 O O . ILE A 1 83 ? 10.974 1.647 20.943 1.00 35.72 77 ILE A O 1
ATOM 497 N N . GLU A 1 84 ? 9.537 1.915 19.235 1.00 36.02 78 GLU A N 1
ATOM 498 C CA . GLU A 1 84 ? 9.498 0.482 18.929 1.00 41.71 78 GLU A CA 1
ATOM 499 C C . GLU A 1 84 ? 10.878 -0.034 18.519 1.00 36.32 78 GLU A C 1
ATOM 500 O O . GLU A 1 84 ? 11.241 -1.167 18.816 1.00 38.19 78 GLU A O 1
ATOM 502 N N . LYS A 1 85 ? 11.660 0.809 17.857 1.00 34.23 79 LYS A N 1
ATOM 503 C CA . LYS A 1 85 ? 13.003 0.420 17.443 1.00 36.54 79 LYS A CA 1
ATOM 504 C C . LYS A 1 85 ? 14.070 0.656 18.527 1.00 38.64 79 LYS A C 1
ATOM 505 O O . LYS A 1 85 ? 15.262 0.537 18.259 1.00 34.91 79 LYS A O 1
ATOM 511 N N . GLU A 1 86 ? 13.633 0.993 19.738 1.00 34.03 80 GLU A N 1
ATOM 512 C CA . GLU A 1 86 ? 14.523 1.105 20.898 1.00 29.64 80 GLU A CA 1
ATOM 513 C C . GLU A 1 86 ? 15.580 2.177 20.738 1.00 29.86 80 GLU A C 1
ATOM 514 O O . GLU A 1 86 ? 16.727 1.991 21.142 1.00 38.02 80 GLU A O 1
ATOM 520 N N . ARG A 1 87 ? 15.163 3.301 20.151 1.00 33.19 81 ARG A N 1
ATOM 521 C CA . ARG A 1 87 ? 16.012 4.470 19.946 1.00 29.19 81 ARG A CA 1
ATOM 522 C C . ARG A 1 87 ? 15.489 5.682 20.729 1.00 33.20 81 ARG A C 1
ATOM 523 O O . ARG A 1 87 ? 16.099 6.753 20.738 1.00 34.24 81 ARG A O 1
ATOM 531 N N . LEU A 1 88 ? 14.354 5.490 21.396 1.00 31.45 82 LEU A N 1
ATOM 532 C CA . LEU A 1 88 ? 13.724 6.536 22.166 1.00 35.50 82 LEU A CA 1
ATOM 533 C C . LEU A 1 88 ? 12.889 5.841 23.222 1.00 38.06 82 LEU A C 1
ATOM 534 O O . LEU A 1 88 ? 12.406 4.736 22.991 1.00 32.08 82 LEU A O 1
ATOM 539 N N . SER A 1 89 ? 12.708 6.480 24.373 1.00 35.62 83 SER A N 1
ATOM 540 C CA . SER A 1 89 ? 11.986 5.846 25.473 1.00 43.11 83 SER A CA 1
ATOM 541 C C . SER A 1 89 ? 10.763 6.635 25.916 1.00 40.11 83 SER A C 1
ATOM 542 O O . SER A 1 89 ? 10.643 7.826 25.649 1.00 34.17 83 SER A O 1
ATOM 545 N N . LYS A 1 90 ? 9.844 5.966 26.594 1.00 32.53 84 LYS A N 1
ATOM 546 C CA . LYS A 1 90 ? 8.682 6.658 27.122 1.00 39.46 84 LYS A CA 1
ATOM 547 C C . LYS A 1 90 ? 8.334 6.151 28.500 1.00 45.50 84 LYS A C 1
ATOM 548 O O . LYS A 1 90 ? 8.641 4.999 28.871 1.00 43.15 84 LYS A O 1
ATOM 554 N N . VAL A 1 91 ? 7.682 7.029 29.255 1.00 35.51 85 VAL A N 1
ATOM 555 C CA . VAL A 1 91 ? 7.150 6.677 30.565 1.00 41.47 85 VAL A CA 1
ATOM 556 C C . VAL A 1 91 ? 5.835 7.422 30.764 1.00 40.93 85 VAL A C 1
ATOM 557 O O . VAL A 1 91 ? 5.679 8.570 30.323 1.00 44.13 85 VAL A O 1
ATOM 561 N N . ARG A 1 92 ? 4.875 6.758 31.384 1.00 41.18 86 ARG A N 1
ATOM 562 C CA . ARG A 1 92 ? 3.580 7.369 31.615 1.00 48.19 86 ARG A CA 1
ATOM 563 C C . ARG A 1 92 ? 3.555 8.041 32.977 1.00 53.69 86 ARG A C 1
ATOM 564 O O . ARG A 1 92 ? 4.398 7.765 33.835 1.00 52.80 86 ARG A O 1
ATOM 572 N N . SER A 1 93 ? 2.569 8.909 33.182 1.00 49.14 87 SER A N 1
ATOM 573 C CA . SER A 1 93 ? 2.290 9.428 34.509 1.00 52.74 87 SER A CA 1
ATOM 574 C C . SER A 1 93 ? 1.592 8.369 35.343 1.00 58.40 87 SER A C 1
ATOM 575 O O . SER A 1 93 ? 0.670 7.713 34.868 1.00 64.51 87 SER A O 1
ATOM 578 N N . SER A 1 94 ? 2.009 8.221 36.594 1.00 56.75 88 SER A N 1
ATOM 579 C CA . SER A 1 94 ? 1.318 7.333 37.506 1.00 59.43 88 SER A CA 1
ATOM 580 C C . SER A 1 94 ? -0.013 7.953 37.921 1.00 69.94 88 SER A C 1
ATOM 581 O O . SER A 1 94 ? -0.953 7.238 38.284 1.00 65.88 88 SER A O 1
ATOM 584 N N . LYS A 1 95 ? -0.089 9.282 37.851 1.00 77.30 89 LYS A N 1
ATOM 585 C CA . LYS A 1 95 ? -1.292 10.009 38.244 1.00 84.84 89 LYS A CA 1
ATOM 586 C C . LYS A 1 95 ? -2.346 10.071 37.134 1.00 81.38 89 LYS A C 1
ATOM 587 O O . LYS A 1 95 ? -3.500 9.707 37.354 1.00 84.99 89 LYS A O 1
ATOM 589 N N . ASP A 1 96 ? -1.947 10.530 35.948 1.00 67.88 90 ASP A N 1
ATOM 590 C CA . ASP A 1 96 ? -2.881 10.731 34.832 1.00 69.54 90 ASP A CA 1
ATOM 591 C C . ASP A 1 96 ? -2.620 9.783 33.662 1.00 62.37 90 ASP A C 1
ATOM 592 O O . ASP A 1 96 ? -1.696 10.000 32.883 1.00 58.67 90 ASP A O 1
ATOM 594 N N . GLU A 1 97 ? -3.461 8.756 33.531 1.00 69.96 91 GLU A N 1
ATOM 595 C CA . GLU A 1 97 ? -3.276 7.684 32.546 1.00 78.61 91 GLU A CA 1
ATOM 596 C C . GLU A 1 97 ? -3.030 8.181 31.125 1.00 87.79 91 GLU A C 1
ATOM 597 O O . GLU A 1 97 ? -2.395 7.492 30.321 1.00 91.25 91 GLU A O 1
ATOM 599 N N . ARG A 1 98 ? -3.510 9.386 30.829 1.00 85.27 92 ARG A N 1
ATOM 600 C CA . ARG A 1 98 ? -3.379 9.947 29.492 1.00 80.12 92 ARG A CA 1
ATOM 601 C C . ARG A 1 98 ? -2.123 10.808 29.296 1.00 80.92 92 ARG A C 1
ATOM 602 O O . ARG A 1 98 ? -1.823 11.195 28.168 1.00 87.47 92 ARG A O 1
ATOM 604 N N . LYS A 1 99 ? -1.392 11.112 30.369 1.00 70.21 93 LYS A N 1
ATOM 605 C CA . LYS A 1 99 ? -0.160 11.899 30.231 1.00 55.61 93 LYS A CA 1
ATOM 606 C C . LYS A 1 99 ? 1.042 10.990 29.957 1.00 53.02 93 LYS A C 1
ATOM 607 O O . LYS A 1 99 ? 1.357 10.105 30.746 1.00 53.13 93 LYS A O 1
ATOM 609 N N . ILE A 1 100 ? 1.703 11.209 28.832 1.00 49.27 94 ILE A N 1
ATOM 610 C CA . ILE A 1 100 ? 2.853 10.405 28.452 1.00 44.98 94 ILE A CA 1
ATOM 611 C C . ILE A 1 100 ? 4.063 11.301 28.178 1.00 48.42 94 ILE A C 1
ATOM 612 O O . ILE A 1 100 ? 3.922 12.383 27.605 1.00 57.68 94 ILE A O 1
ATOM 617 N N . TYR A 1 101 ? 5.237 10.862 28.626 1.00 39.53 95 TYR A N 1
ATOM 618 C CA . TYR A 1 101 ? 6.496 11.560 28.360 1.00 45.23 95 TYR A CA 1
ATOM 619 C C . TYR A 1 101 ? 7.404 10.732 27.486 1.00 42.59 95 TYR A C 1
ATOM 620 O O . TYR A 1 101 ? 7.303 9.498 27.461 1.00 38.19 95 TYR A O 1
ATOM 629 N N . ILE A 1 102 ? 8.304 11.410 26.779 1.00 35.54 96 ILE A N 1
ATOM 630 C CA . ILE A 1 102 ? 9.410 10.726 26.112 1.00 38.31 96 ILE A CA 1
ATOM 631 C C . ILE A 1 102 ? 10.741 11.204 26.687 1.00 42.03 96 ILE A C 1
ATOM 632 O O . ILE A 1 102 ? 10.825 12.266 27.289 1.00 42.08 96 ILE A O 1
ATOM 637 N N . TYR A 1 103 ? 11.775 10.395 26.519 1.00 39.74 97 TYR A N 1
ATOM 638 C CA . TYR A 1 103 ? 13.084 10.747 27.022 1.00 41.42 97 TYR A CA 1
ATOM 639 C C . TYR A 1 103 ? 14.106 9.827 26.377 1.00 46.14 97 TYR A C 1
ATOM 640 O O . TYR A 1 103 ? 13.745 8.810 25.786 1.00 37.93 97 TYR A O 1
ATOM 649 N N . LEU A 1 104 ? 15.375 10.213 26.453 1.00 50.18 98 LEU A N 1
ATOM 650 C CA . LEU A 1 104 ? 16.458 9.406 25.922 1.00 43.59 98 LEU A CA 1
ATOM 651 C C . LEU A 1 104 ? 17.295 8.924 27.093 1.00 46.44 98 LEU A C 1
ATOM 652 O O . LEU A 1 104 ? 17.790 9.733 27.874 1.00 45.16 98 LEU A O 1
ATOM 657 N N . ASN A 1 105 ? 17.428 7.608 27.241 1.00 43.65 99 ASN A N 1
ATOM 658 C CA . ASN A 1 105 ? 18.323 7.082 28.259 1.00 49.99 99 ASN A CA 1
ATOM 659 C C . ASN A 1 105 ? 19.726 6.958 27.673 1.00 48.72 99 ASN A C 1
ATOM 660 O O . ASN A 1 105 ? 19.942 7.272 26.499 1.00 43.94 99 ASN A O 1
ATOM 665 N N . ASN A 1 106 ? 20.680 6.517 28.479 1.00 49.19 100 ASN A N 1
ATOM 666 C CA . ASN A 1 106 ? 22.059 6.435 28.014 1.00 51.75 100 ASN A CA 1
ATOM 667 C C . ASN A 1 106 ? 22.227 5.522 26.808 1.00 53.09 100 ASN A C 1
ATOM 668 O O . ASN A 1 106 ? 22.982 5.835 25.893 1.00 61.55 100 ASN A O 1
ATO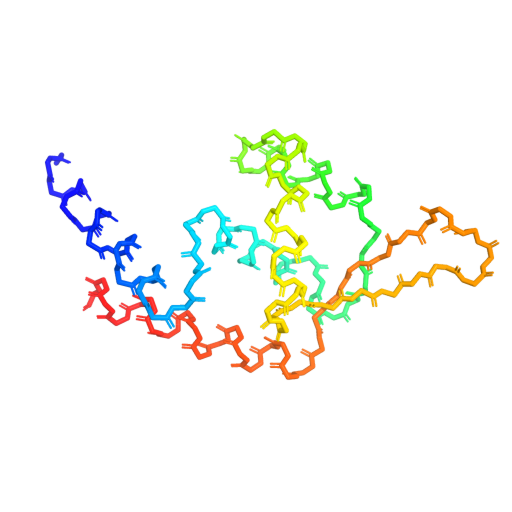M 673 N N . ASP A 1 107 ? 21.521 4.395 26.810 1.00 50.43 101 ASP A N 1
ATOM 674 C CA . ASP A 1 107 ? 21.561 3.496 25.669 1.00 50.12 101 ASP A CA 1
ATOM 675 C C . ASP A 1 107 ? 21.047 4.234 24.434 1.00 45.46 101 ASP A C 1
ATOM 676 O O . ASP A 1 107 ? 21.671 4.188 23.364 1.00 51.01 101 ASP A O 1
ATOM 681 N N . ASP A 1 108 ? 19.915 4.920 24.584 1.00 38.76 102 ASP A N 1
ATOM 682 C CA . ASP A 1 108 ? 19.345 5.680 23.469 1.00 35.28 102 ASP A CA 1
ATOM 683 C C . ASP A 1 108 ? 20.360 6.716 22.945 1.00 41.02 102 ASP A C 1
ATOM 684 O O . ASP A 1 108 ? 20.476 6.939 21.732 1.00 40.77 102 ASP A O 1
ATOM 689 N N . ILE A 1 109 ? 21.076 7.351 23.867 1.00 37.86 103 ILE A N 1
ATOM 690 C CA . ILE A 1 109 ? 22.027 8.396 23.496 1.00 37.87 103 ILE A CA 1
ATOM 691 C C . ILE A 1 109 ? 23.209 7.795 22.745 1.00 40.42 103 ILE A C 1
ATOM 692 O O . ILE A 1 109 ? 23.614 8.324 21.720 1.00 43.64 103 ILE A O 1
ATOM 697 N N . SER A 1 110 ? 23.753 6.682 23.239 1.00 45.78 104 SER A N 1
ATOM 698 C CA . SER A 1 110 ? 24.846 6.018 22.522 1.00 51.04 104 SER A CA 1
ATOM 699 C C . SER A 1 110 ? 24.402 5.545 21.133 1.00 52.47 104 SER A C 1
ATOM 700 O O . SER A 1 110 ? 25.171 5.609 20.172 1.00 50.44 104 SER A O 1
ATOM 703 N N . LYS A 1 111 ? 23.163 5.079 21.026 1.00 48.80 105 LYS A N 1
ATOM 704 C CA . LYS A 1 111 ? 22.610 4.703 19.726 1.00 47.18 105 LYS A CA 1
ATOM 705 C C . LYS A 1 111 ? 22.480 5.929 18.846 1.00 44.46 105 LYS A C 1
ATOM 706 O O . LYS A 1 111 ? 22.756 5.878 17.643 1.00 43.66 105 LYS A O 1
ATOM 712 N N . PHE A 1 112 ? 22.015 7.021 19.442 1.00 43.41 106 PHE A N 1
ATOM 713 C CA . PHE A 1 112 ? 21.908 8.271 18.712 1.00 41.84 106 PHE A CA 1
ATOM 714 C C . PHE A 1 112 ? 23.268 8.622 18.125 1.00 39.21 106 PHE A C 1
ATOM 715 O O . PHE A 1 112 ? 23.392 8.895 16.928 1.00 43.98 106 PHE A O 1
ATOM 723 N N . ASN A 1 113 ? 24.292 8.609 18.968 1.00 40.06 107 ASN A N 1
ATOM 724 C CA . ASN A 1 113 ? 25.608 9.051 18.515 1.00 43.99 107 ASN A CA 1
ATOM 725 C C . ASN A 1 113 ? 26.171 8.174 17.397 1.00 53.56 107 ASN A C 1
ATOM 726 O O . ASN A 1 113 ? 26.716 8.678 16.413 1.00 51.58 107 ASN A O 1
ATOM 731 N N . ALA A 1 114 ? 26.011 6.862 17.542 1.00 49.20 108 ALA A N 1
ATOM 732 C CA . ALA A 1 114 ? 26.440 5.926 16.511 1.00 52.72 108 ALA A CA 1
ATOM 733 C C . ALA A 1 114 ? 25.712 6.213 15.215 1.00 47.84 108 ALA A C 1
ATOM 734 O O . ALA A 1 114 ? 26.310 6.229 14.139 1.00 45.55 108 ALA A O 1
ATOM 736 N N . LEU A 1 115 ? 24.410 6.451 15.318 1.00 39.04 109 LEU A N 1
ATOM 737 C CA . LEU A 1 115 ? 23.609 6.675 14.126 1.00 37.48 109 LEU A CA 1
ATOM 738 C C . LEU A 1 115 ? 24.028 7.938 13.395 1.00 42.65 109 LEU A C 1
ATOM 739 O O . LEU A 1 115 ? 24.176 7.938 12.176 1.00 44.56 109 LEU A O 1
ATOM 744 N N . PHE A 1 116 ? 24.228 9.021 14.125 1.00 42.15 110 PHE A N 1
ATOM 745 C CA . PHE A 1 116 ? 24.559 10.260 13.446 1.00 47.23 110 PHE A CA 1
ATOM 746 C C . PHE A 1 116 ? 26.006 10.365 12.981 1.00 47.98 110 PHE A C 1
ATOM 747 O O . PHE A 1 116 ? 26.304 11.133 12.071 1.00 44.17 110 PHE A O 1
ATOM 755 N N . GLU A 1 117 ? 26.894 9.570 13.572 1.00 44.13 111 GLU A N 1
ATOM 756 C CA . GLU A 1 117 ? 28.246 9.445 13.035 1.00 49.85 111 GLU A CA 1
ATOM 757 C C . GLU A 1 117 ? 28.139 8.754 11.696 1.00 51.63 111 GLU A C 1
ATOM 758 O O . GLU A 1 117 ? 28.860 9.078 10.753 1.00 50.78 111 GLU A O 1
ATOM 764 N N . ASP A 1 118 ? 27.234 7.784 11.629 1.00 53.13 112 ASP A N 1
ATOM 765 C CA . ASP A 1 118 ? 26.985 7.060 10.393 1.00 57.18 112 ASP A CA 1
ATOM 766 C C . ASP A 1 118 ? 26.455 8.012 9.330 1.00 55.48 112 ASP A C 1
ATOM 767 O O . ASP A 1 118 ? 26.907 7.987 8.188 1.00 50.71 112 ASP A O 1
ATOM 772 N N . VAL A 1 119 ? 25.487 8.846 9.699 1.00 56.94 113 VAL A N 1
ATOM 773 C CA . VAL A 1 119 ? 24.973 9.823 8.747 1.00 52.18 113 VAL A CA 1
ATOM 774 C C . VAL A 1 119 ? 26.114 10.703 8.227 1.00 54.24 113 VAL A C 1
ATOM 775 O O . VAL A 1 119 ? 26.299 10.825 7.019 1.00 55.54 113 VAL A O 1
ATOM 779 N N . GLU A 1 120 ? 26.882 11.290 9.144 1.00 56.82 114 GLU A N 1
ATOM 780 C CA . GLU A 1 120 ? 27.935 12.236 8.774 1.00 60.66 114 GLU A CA 1
ATOM 781 C C . GLU A 1 120 ? 28.916 11.666 7.771 1.00 67.00 114 GLU A C 1
ATOM 782 O O . GLU A 1 120 ? 29.345 12.365 6.848 1.00 69.48 114 GLU A O 1
ATOM 788 N N . GLN A 1 121 ? 29.278 10.400 7.941 1.00 64.97 115 GLN A N 1
ATOM 789 C CA . GLN A 1 121 ? 30.291 9.826 7.062 1.00 68.48 115 GLN A CA 1
ATOM 790 C C . GLN A 1 121 ? 29.720 9.440 5.695 1.00 69.74 115 GLN A C 1
ATOM 791 O O . GLN A 1 121 ? 30.424 9.491 4.694 1.00 64.88 115 GLN A O 1
ATOM 797 N N . PHE A 1 122 ? 28.441 9.073 5.647 1.00 58.65 116 PHE A N 1
ATOM 798 C CA . PHE A 1 122 ? 27.815 8.750 4.366 1.00 56.09 116 PHE A CA 1
ATOM 799 C C . PHE A 1 122 ? 27.858 9.989 3.491 1.00 55.25 116 PHE A C 1
ATOM 800 O O . PHE A 1 122 ? 28.306 9.950 2.343 1.00 55.49 116 PHE A O 1
ATOM 808 N N . LEU A 1 123 ? 27.437 11.102 4.077 1.00 41.56 117 LEU A N 1
ATOM 809 C CA . LEU A 1 123 ? 27.342 12.367 3.364 1.00 52.68 117 LEU A CA 1
ATOM 810 C C . LEU A 1 123 ? 28.677 12.970 2.974 1.00 54.61 117 LEU A C 1
ATOM 811 O O . LEU A 1 123 ? 28.907 13.250 1.799 1.00 57.45 117 LEU A O 1
ATOM 816 N N . ASN A 1 124 ? 29.533 13.190 3.970 1.00 70.53 118 ASN A N 1
ATOM 817 C CA . ASN A 1 124 ? 30.775 13.930 3.790 1.00 78.97 118 ASN A CA 1
ATOM 818 C C . ASN A 1 124 ? 32.008 13.038 3.881 1.00 97.15 118 ASN A C 1
ATOM 819 O O . ASN A 1 124 ? 32.025 11.931 3.343 1.00 104.72 118 ASN A O 1
#

Solvent-accessible surface area: 6459 Å² total; per-residue (Å²): 135,65,46,74,155,138,48,138,46,40,19,39,66,60,0,84,94,118,36,58,1,52,28,63,11,12,37,0,1,46,14,0,41,148,78,0,41,107,67,112,27,68,29,66,58,0,29,65,44,0,84,92,69,53,96,25,54,46,92,121,0,40,95,4,0,143,24,0,36,83,70,120,34,3,19,105,65,136,25,130,106,51,80,101,27,33,53,0,70,6,55,121,107,6,45,74,77,20,76,62,0,46,122,14,14,130,106,76,94,122

Sequence (110 aa):
LLGFYKQYKALSEYIDKKYKLSLNDLAVLDLTMKHCKDEKVLMQSFLKTAMDELDLSRTKLLVSIRRLIEKERLSKVRSSKDERKIYIYLNNDDISKFNALFEDVEQFLN